Protein 2Z99 (pdb70)

Radius of gyration: 27.69 Å; Cα contacts (8 Å, |Δi|>4): 167; chains: 1; bounding box: 30×54×77 Å

Structure (mmCIF, N/CA/C/O backbone):
data_2Z99
#
_entry.id   2Z99
#
_cell.length_a   136.690
_cell.length_b   136.690
_cell.length_c   78.550
_cell.angle_alpha   90.00
_cell.angle_beta   90.00
_cell.angle_gamma   120.00
#
_symmetry.space_group_name_H-M   'H 3 2'
#
loop_
_entity.id
_entity.type
_entity.pdbx_description
1 polymer 'Putative uncharacterized protein'
2 water water
#
loop_
_atom_site.group_PDB
_atom_site.id
_atom_site.type_symbol
_atom_site.label_atom_id
_atom_site.label_alt_id
_atom_site.label_comp_id
_atom_site.label_asym_id
_atom_site.label_entity_id
_atom_site.label_seq_id
_atom_site.pdbx_PDB_ins_code
_atom_site.Cartn_x
_atom_site.Cartn_y
_atom_site.Cartn_z
_atom_site.occupancy
_atom_site.B_iso_or_equiv
_atom_site.auth_seq_id
_atom_site.auth_comp_id
_atom_site.auth_asym_id
_atom_site.auth_atom_id
_atom_site.pdbx_PDB_model_num
ATOM 1 N N . ALA A 1 9 ? 39.898 68.280 26.279 1.00 78.41 21 ALA A N 1
ATOM 2 C CA . ALA A 1 9 ? 40.143 68.125 24.817 1.00 78.21 21 ALA A CA 1
ATOM 3 C C . ALA A 1 9 ? 39.439 69.240 24.043 1.00 77.32 21 ALA A C 1
ATOM 4 O O . ALA A 1 9 ? 38.229 69.438 24.193 1.00 77.69 21 ALA A O 1
ATOM 6 N N . GLU A 1 10 ? 40.197 69.971 23.226 1.00 75.08 22 GLU A N 1
ATOM 7 C CA . GLU A 1 10 ? 39.624 71.056 22.432 1.00 71.47 22 GLU A CA 1
ATOM 8 C C . GLU A 1 10 ? 40.312 71.209 21.082 1.00 67.99 22 GLU A C 1
ATOM 9 O O . GLU A 1 10 ? 41.541 71.147 20.981 1.00 68.53 22 GLU A O 1
ATOM 15 N N . LEU A 1 11 ? 39.504 71.431 20.050 1.00 62.67 23 LEU A N 1
ATOM 16 C CA . LEU A 1 11 ? 39.996 71.565 18.687 1.00 57.29 23 LEU A CA 1
ATOM 17 C C . LEU A 1 11 ? 39.796 72.976 18.143 1.00 54.94 23 LEU A C 1
ATOM 18 O O . LEU A 1 11 ? 38.680 73.492 18.152 1.00 53.97 23 LEU A O 1
ATOM 23 N N . ASP A 1 12 ? 40.868 73.593 17.656 1.00 52.46 24 ASP A N 1
ATOM 24 C CA . ASP A 1 12 ? 40.739 74.921 17.088 1.00 51.50 24 ASP A CA 1
ATOM 25 C C . ASP A 1 12 ? 40.061 74.779 15.731 1.00 51.26 24 ASP A C 1
ATOM 26 O O . ASP A 1 12 ? 39.799 73.666 15.273 1.00 50.96 24 ASP A O 1
ATOM 31 N N . ALA A 1 13 ? 39.780 75.907 15.092 1.00 49.73 25 ALA A N 1
ATOM 32 C CA . ALA A 1 13 ? 39.111 75.920 13.802 1.00 49.11 25 ALA A CA 1
ATOM 33 C C . ALA A 1 13 ? 39.702 74.919 12.829 1.00 49.81 25 ALA A C 1
ATOM 34 O O . ALA A 1 13 ? 38.989 74.096 12.253 1.00 48.87 25 ALA A O 1
ATOM 36 N N . ASP A 1 14 ? 41.014 75.002 12.646 1.00 50.22 26 ASP A N 1
ATOM 37 C CA . ASP A 1 14 ? 41.721 74.118 11.733 1.00 50.36 26 ASP A CA 1
ATOM 38 C C . ASP A 1 14 ? 41.657 72.639 12.105 1.00 47.57 26 ASP A C 1
ATOM 39 O O . ASP A 1 14 ? 41.664 71.787 11.227 1.00 48.40 26 ASP A O 1
ATOM 44 N N . GLU A 1 15 ? 41.600 72.321 13.389 1.00 45.78 27 GLU A N 1
ATOM 45 C CA . GLU A 1 15 ? 41.511 70.918 13.780 1.00 46.81 27 GLU A CA 1
ATOM 46 C C . GLU A 1 15 ? 40.115 70.373 13.523 1.00 44.94 27 GLU A C 1
ATOM 47 O O . GLU A 1 15 ? 39.957 69.297 12.973 1.00 46.50 27 GLU A O 1
ATOM 53 N N . LEU A 1 16 ? 39.103 71.134 13.911 1.00 44.22 28 LEU A N 1
ATOM 54 C CA . LEU A 1 16 ? 37.715 70.725 13.722 1.00 44.23 28 LEU A CA 1
ATOM 55 C C . LEU A 1 16 ? 37.468 70.436 12.246 1.00 44.76 28 LEU A C 1
ATOM 56 O O . LEU A 1 16 ? 36.770 69.479 11.900 1.00 44.01 28 LEU A O 1
ATOM 61 N N . LYS A 1 17 ? 38.040 71.268 11.381 1.00 43.93 29 LYS A N 1
ATOM 62 C CA . LYS A 1 17 ? 37.876 71.093 9.948 1.00 44.25 29 LYS A CA 1
ATOM 63 C C . LYS A 1 17 ? 38.467 69.753 9.520 1.00 43.80 29 LYS A C 1
ATOM 64 O O . LYS A 1 17 ? 37.892 69.045 8.697 1.00 41.76 29 LYS A O 1
ATOM 70 N N . ARG A 1 18 ? 39.610 69.402 10.098 1.00 42.40 30 ARG A N 1
ATOM 71 C CA . ARG A 1 18 ? 40.265 68.145 9.765 1.00 41.03 30 ARG A CA 1
ATOM 72 C C . ARG A 1 18 ? 39.404 66.966 10.176 1.00 40.80 30 ARG A C 1
ATOM 73 O O . ARG A 1 18 ? 39.058 66.125 9.348 1.00 45.33 30 ARG A O 1
ATOM 81 N N . VAL A 1 19 ? 39.064 66.896 11.458 1.00 40.47 31 VAL A N 1
ATOM 82 C CA . VAL A 1 19 ? 38.234 65.818 11.955 1.00 37.09 31 VAL A CA 1
ATOM 83 C C . VAL A 1 19 ? 36.985 65.671 11.073 1.00 39.21 31 VAL A C 1
ATOM 84 O O . VAL A 1 19 ? 36.658 64.566 10.640 1.00 40.73 31 VAL A O 1
ATOM 88 N N . LEU A 1 20 ? 36.305 66.777 10.775 1.00 36.11 32 LEU A N 1
ATOM 89 C CA . LEU A 1 20 ? 35.104 66.709 9.954 1.00 36.78 32 LEU A CA 1
ATOM 90 C C . LEU A 1 20 ? 35.362 66.162 8.551 1.00 38.80 32 LEU A C 1
ATOM 91 O O . LEU A 1 20 ? 34.470 65.560 7.943 1.00 36.54 32 LEU A O 1
ATOM 96 N N . GLU A 1 21 ? 36.569 66.374 8.036 1.00 37.81 33 GLU A N 1
ATOM 97 C CA . GLU A 1 21 ? 36.911 65.870 6.712 1.00 40.69 33 GLU A CA 1
ATOM 98 C C . GLU A 1 21 ? 37.015 64.346 6.802 1.00 39.75 33 GLU A C 1
ATOM 99 O O . GLU A 1 21 ? 36.493 63.629 5.967 1.00 40.41 33 GLU A O 1
ATOM 105 N N . ALA A 1 22 ? 37.704 63.863 7.826 1.00 40.71 34 ALA A N 1
ATOM 106 C CA . ALA A 1 22 ? 37.871 62.436 8.017 1.00 38.88 34 ALA A CA 1
ATOM 107 C C . ALA A 1 22 ? 36.510 61.756 8.136 1.00 41.12 34 ALA A C 1
ATOM 108 O O . ALA A 1 22 ? 36.279 60.725 7.507 1.00 43.89 34 ALA A O 1
ATOM 110 N N . LEU A 1 23 ? 35.611 62.350 8.919 1.00 40.51 35 LEU A N 1
ATOM 111 C CA . LEU A 1 23 ? 34.286 61.790 9.150 1.00 40.45 35 LEU A CA 1
ATOM 112 C C . LEU A 1 23 ? 33.393 61.829 7.926 1.00 42.28 35 LEU A C 1
ATOM 113 O O . LEU A 1 23 ? 32.734 60.839 7.602 1.00 45.80 35 LEU A O 1
ATOM 118 N N . LEU A 1 24 ? 33.365 62.960 7.236 1.00 41.44 36 LEU A N 1
ATOM 119 C CA . LEU A 1 24 ? 32.540 63.075 6.046 1.00 40.75 36 LEU A CA 1
ATOM 120 C C . LEU A 1 24 ? 32.991 62.091 4.972 1.00 41.21 36 LEU A C 1
ATOM 121 O O . LEU A 1 24 ? 32.267 61.843 4.004 1.00 39.44 36 LEU A O 1
ATOM 126 N N . LEU A 1 25 ? 34.186 61.535 5.146 1.00 40.08 37 LEU A N 1
ATOM 127 C CA . LEU A 1 25 ? 34.734 60.605 4.165 1.00 41.16 37 LEU A CA 1
ATOM 128 C C . LEU A 1 25 ? 34.217 59.182 4.319 1.00 40.43 37 LEU A C 1
ATOM 129 O O . LEU A 1 25 ? 33.813 58.562 3.338 1.00 42.66 37 LEU A O 1
ATOM 134 N N . VAL A 1 26 ? 34.212 58.680 5.551 1.00 40.80 38 VAL A N 1
ATOM 135 C CA . VAL A 1 26 ? 33.784 57.312 5.839 1.00 41.80 38 VAL A CA 1
ATOM 136 C C . VAL A 1 26 ? 32.285 56.979 5.800 1.00 42.39 38 VAL A C 1
ATOM 137 O O . VAL A 1 26 ? 31.915 55.803 5.786 1.00 43.68 38 VAL A O 1
ATOM 141 N N . ILE A 1 27 ? 31.423 57.987 5.777 1.00 43.60 39 ILE A N 1
ATOM 142 C CA . ILE A 1 27 ? 29.985 57.726 5.773 1.00 44.87 39 ILE A CA 1
ATOM 143 C C . ILE A 1 27 ? 29.437 57.324 4.410 1.00 49.66 39 ILE A C 1
ATOM 144 O O . ILE A 1 27 ? 29.882 57.826 3.375 1.00 52.43 39 ILE A O 1
ATOM 149 N N . ASP A 1 28 ? 28.455 56.426 4.414 1.00 52.80 40 ASP A N 1
ATOM 150 C CA . ASP A 1 28 ? 27.838 55.959 3.178 1.00 54.41 40 ASP A CA 1
ATOM 151 C C . ASP A 1 28 ? 26.416 56.508 3.054 1.00 54.16 40 ASP A C 1
ATOM 152 O O . ASP A 1 28 ? 25.674 56.153 2.134 1.00 54.71 40 ASP A O 1
ATOM 157 N N . THR A 1 29 ? 26.045 57.377 3.987 1.00 53.07 41 THR A N 1
ATOM 158 C CA . THR A 1 29 ? 24.720 57.997 4.006 1.00 52.31 41 THR A CA 1
ATOM 159 C C . THR A 1 29 ? 24.894 59.332 4.708 1.00 49.41 41 THR A C 1
ATOM 160 O O . THR A 1 29 ? 25.827 59.505 5.474 1.00 50.08 41 THR A O 1
ATOM 164 N N . PRO A 1 30 ? 24.000 60.294 4.458 1.00 48.64 42 PRO A N 1
ATOM 165 C CA . PRO A 1 30 ? 24.149 61.584 5.130 1.00 48.18 42 PRO A CA 1
ATOM 166 C C . PRO A 1 30 ? 24.258 61.418 6.639 1.00 50.09 42 PRO A C 1
ATOM 167 O O . PRO A 1 30 ? 23.667 60.500 7.216 1.00 49.68 42 PRO A O 1
ATOM 171 N N . VAL A 1 31 ? 25.048 62.288 7.263 1.00 50.75 43 VAL A N 1
ATOM 172 C CA . VAL A 1 31 ? 25.202 62.302 8.711 1.00 50.57 43 VAL A CA 1
ATOM 173 C C . VAL A 1 31 ? 24.561 63.596 9.164 1.00 51.90 43 VAL A C 1
ATOM 174 O O . VAL A 1 31 ? 24.361 64.522 8.368 1.00 54.13 43 VAL A O 1
ATOM 178 N N . THR A 1 32 ? 24.243 63.671 10.444 1.00 50.60 44 THR A N 1
ATOM 179 C CA . THR A 1 32 ? 23.617 64.863 10.970 1.00 50.65 44 THR A CA 1
ATOM 180 C C . THR A 1 32 ? 24.650 65.712 11.695 1.00 48.32 44 THR A C 1
ATOM 181 O O . THR A 1 32 ? 25.651 65.198 12.196 1.00 46.84 44 THR A O 1
ATOM 185 N N . ALA A 1 33 ? 24.411 67.016 11.733 1.00 47.38 45 ALA A N 1
ATOM 186 C CA . ALA A 1 33 ? 25.311 67.921 12.428 1.00 47.35 45 ALA A CA 1
ATOM 187 C C . ALA A 1 33 ? 25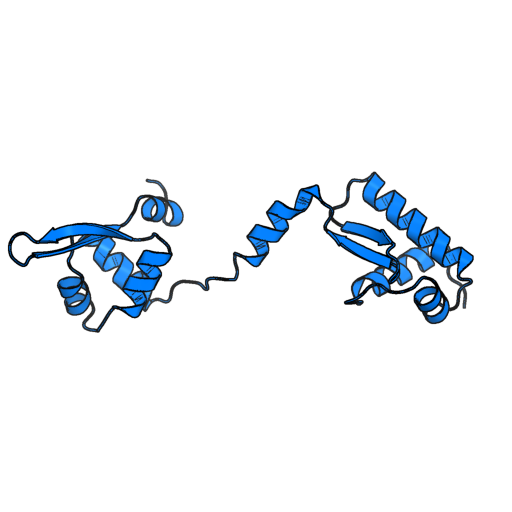.462 67.413 13.863 1.00 48.66 45 ALA A C 1
ATOM 188 O O . ALA A 1 33 ? 26.567 67.401 14.421 1.00 47.48 45 ALA A O 1
ATOM 190 N N . ASP A 1 34 ? 24.349 66.954 14.440 1.00 48.82 46 ASP A N 1
ATOM 191 C CA . ASP A 1 34 ? 24.338 66.440 15.808 1.00 48.65 46 ASP A CA 1
ATOM 192 C C . ASP A 1 34 ? 25.212 65.217 15.958 1.00 46.77 46 ASP A C 1
ATOM 193 O O . ASP A 1 34 ? 25.929 65.080 16.945 1.00 48.67 46 ASP A O 1
ATOM 198 N N . ALA A 1 35 ? 25.144 64.316 14.987 1.00 46.88 47 ALA A N 1
ATOM 199 C CA . ALA A 1 35 ? 25.944 63.098 15.042 1.00 44.60 47 ALA A CA 1
ATOM 200 C C . ALA A 1 35 ? 27.416 63.489 15.041 1.00 43.59 47 ALA A C 1
ATOM 201 O O . ALA A 1 35 ? 28.214 62.987 15.840 1.00 42.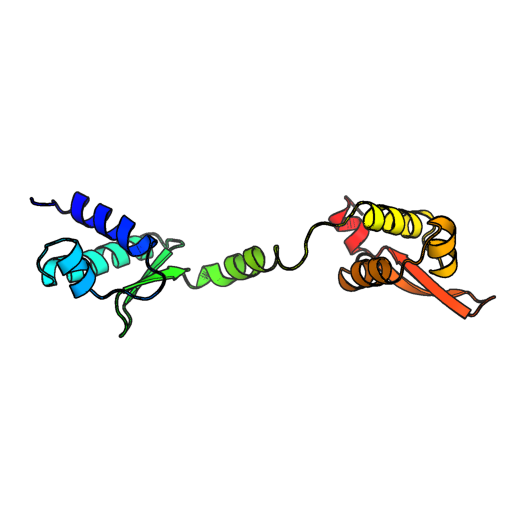85 47 ALA A O 1
ATOM 203 N N . LEU A 1 36 ? 27.764 64.390 14.127 1.00 42.91 48 LEU A N 1
ATOM 204 C CA . LEU A 1 36 ? 29.132 64.878 14.012 1.00 42.28 48 LEU A CA 1
ATOM 205 C C . LEU A 1 36 ? 29.485 65.605 15.309 1.00 42.17 48 LEU A C 1
ATOM 206 O O . LEU A 1 36 ? 30.528 65.353 15.913 1.00 40.79 48 LEU A O 1
ATOM 211 N N . ALA A 1 37 ? 28.584 66.479 15.749 1.00 41.96 49 ALA A N 1
ATOM 212 C CA . ALA A 1 37 ? 28.782 67.231 16.983 1.00 41.58 49 ALA A CA 1
ATOM 213 C C . ALA A 1 37 ? 29.088 66.281 18.131 1.00 41.96 49 ALA A C 1
ATOM 214 O O . ALA A 1 37 ? 30.081 66.439 18.855 1.00 41.53 49 ALA A O 1
ATOM 216 N N . ALA A 1 38 ? 28.234 65.281 18.297 1.00 42.44 50 ALA A N 1
ATOM 217 C CA . ALA A 1 38 ? 28.428 64.315 19.368 1.00 42.96 50 ALA A CA 1
ATOM 218 C C . ALA A 1 38 ? 29.745 63.574 19.187 1.00 43.43 50 ALA A C 1
ATOM 219 O O . ALA A 1 38 ? 30.550 63.488 20.111 1.00 42.87 50 ALA A O 1
ATOM 221 N N . ALA A 1 39 ? 29.963 63.045 17.986 1.00 46.33 51 ALA A N 1
ATOM 222 C CA . ALA A 1 39 ? 31.178 62.292 17.685 1.00 47.44 51 ALA A CA 1
ATOM 223 C C . ALA A 1 39 ? 32.427 63.100 17.978 1.00 48.14 51 ALA A C 1
ATOM 224 O O . ALA A 1 39 ? 3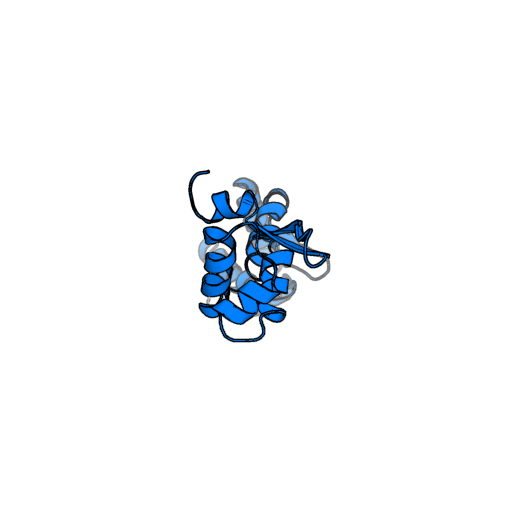3.432 62.578 18.470 1.00 49.41 51 ALA A O 1
ATOM 226 N N . THR A 1 40 ? 32.352 64.387 17.679 1.00 48.02 52 THR A N 1
ATOM 227 C CA . THR A 1 40 ? 33.479 65.266 17.876 1.00 48.97 52 THR A CA 1
ATOM 228 C C . THR A 1 40 ? 33.458 66.012 19.212 1.00 51.73 52 THR A C 1
ATOM 229 O O . THR A 1 40 ? 34.380 66.772 19.525 1.00 51.23 52 THR A O 1
ATOM 233 N N . GLU A 1 41 ? 32.405 65.799 19.998 1.00 52.25 53 GLU A N 1
ATOM 234 C CA . GLU A 1 41 ? 32.295 66.443 21.307 1.00 54.44 53 GLU A CA 1
ATOM 235 C C . GLU A 1 41 ? 32.240 67.976 21.277 1.00 52.61 53 GLU A C 1
ATOM 236 O O . GLU A 1 41 ? 32.780 68.627 22.164 1.00 52.22 53 GLU A O 1
ATOM 242 N N . GLN A 1 42 ? 31.580 68.542 20.274 1.00 50.32 54 GLN A N 1
ATOM 243 C CA . GLN A 1 42 ? 31.474 69.985 20.150 1.00 50.37 54 GLN A CA 1
ATOM 244 C C . GLN A 1 42 ? 30.022 70.439 20.150 1.00 50.53 54 GLN A C 1
ATOM 245 O O . GLN A 1 42 ? 29.102 69.624 20.091 1.00 50.94 54 GLN A O 1
ATOM 251 N N . PRO A 1 43 ? 29.796 71.760 20.249 1.00 51.25 55 PRO A N 1
ATOM 252 C CA . PRO A 1 43 ? 28.426 72.281 20.236 1.00 50.29 55 PRO A CA 1
ATOM 253 C C . PRO A 1 43 ? 27.952 72.156 18.791 1.00 50.46 55 PRO A C 1
ATOM 254 O O . PRO A 1 43 ? 28.715 72.439 17.859 1.00 51.47 55 PRO A O 1
ATOM 258 N N . VAL A 1 44 ? 26.711 71.733 18.585 1.00 48.94 56 VAL A N 1
ATOM 259 C CA . VAL A 1 44 ? 26.247 71.590 17.218 1.00 48.20 56 VAL A CA 1
ATOM 260 C C . VAL A 1 44 ? 26.298 72.899 16.444 1.00 46.93 56 VAL A C 1
ATOM 261 O O . VAL A 1 44 ? 26.651 72.900 15.270 1.00 49.66 56 VAL A O 1
ATOM 265 N N . TYR A 1 45 ? 25.974 74.017 17.088 1.00 44.52 57 TYR A N 1
ATOM 266 C CA . TYR A 1 45 ? 25.980 75.299 16.384 1.00 42.06 57 TYR A CA 1
ATOM 267 C C . TYR A 1 45 ? 27.332 75.558 15.722 1.00 41.30 57 TYR A C 1
ATOM 268 O O . TYR A 1 45 ? 27.410 76.193 14.671 1.00 41.29 57 TYR A O 1
ATOM 277 N N . ARG A 1 46 ? 28.389 75.068 16.366 1.00 41.84 58 ARG A N 1
ATOM 278 C CA . ARG A 1 46 ? 29.762 75.213 15.887 1.00 41.31 58 ARG A CA 1
ATOM 279 C C . ARG A 1 46 ? 29.976 74.306 14.665 1.00 40.12 58 ARG A C 1
ATOM 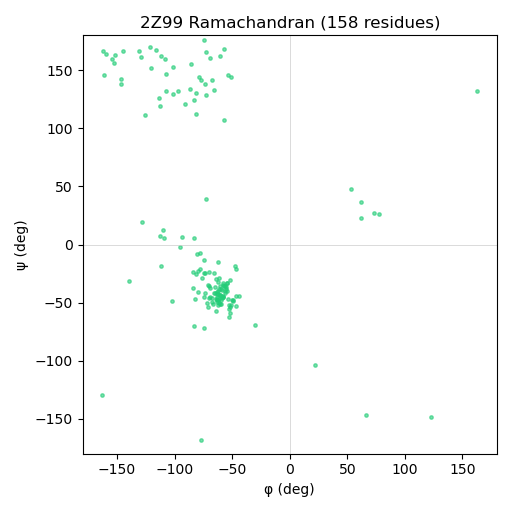280 O O . ARG A 1 46 ? 30.461 74.754 13.622 1.00 41.00 58 ARG A O 1
ATOM 288 N N . VAL A 1 47 ? 29.601 73.036 14.794 1.00 38.92 59 VAL A N 1
ATOM 289 C CA . VAL A 1 47 ? 29.736 72.081 13.695 1.00 36.89 59 VAL A CA 1
ATOM 290 C C . VAL A 1 47 ? 28.898 72.552 12.504 1.00 38.08 59 VAL A C 1
ATOM 291 O O . VAL A 1 47 ? 29.392 72.657 11.378 1.00 37.10 59 VAL A O 1
ATOM 295 N N . ALA A 1 48 ? 27.629 72.851 12.758 1.00 37.15 60 ALA A N 1
ATOM 296 C CA . ALA A 1 48 ? 26.730 73.316 11.711 1.00 37.61 60 ALA A CA 1
ATOM 297 C C . ALA A 1 48 ? 27.373 74.438 10.917 1.00 38.11 60 ALA A C 1
ATOM 298 O O . ALA A 1 48 ? 27.349 74.443 9.686 1.00 39.94 60 ALA A O 1
ATOM 300 N N . ALA A 1 49 ? 27.929 75.404 11.629 1.00 37.21 61 ALA A N 1
ATOM 301 C CA . ALA A 1 49 ? 28.581 76.538 10.989 1.00 39.25 61 ALA A CA 1
ATOM 302 C C . ALA A 1 49 ? 29.802 76.102 10.164 1.00 38.09 61 ALA A C 1
ATOM 303 O O . ALA A 1 49 ? 29.998 76.537 9.026 1.00 37.89 61 ALA A O 1
ATOM 305 N N . LYS A 1 50 ? 30.634 75.260 10.764 1.00 38.30 62 LYS A N 1
ATOM 306 C CA . LYS A 1 50 ? 31.840 74.781 10.108 1.00 40.02 62 LYS A CA 1
ATOM 307 C C . LYS A 1 50 ? 31.558 74.068 8.782 1.00 40.82 62 LYS A C 1
ATOM 308 O O . LYS A 1 50 ? 32.243 74.297 7.770 1.00 38.69 62 LYS A O 1
ATOM 314 N N . LEU A 1 51 ? 30.545 73.206 8.792 1.00 40.88 63 LEU A N 1
ATOM 315 C CA . LEU A 1 51 ? 30.180 72.453 7.605 1.00 40.34 63 LEU A CA 1
ATOM 316 C C . LEU A 1 51 ? 29.764 73.402 6.496 1.00 41.57 63 LEU A C 1
ATOM 317 O O . LEU A 1 51 ? 30.090 73.180 5.325 1.00 41.78 63 LEU A O 1
ATOM 322 N N . GLN A 1 52 ? 29.068 74.475 6.856 1.00 41.77 64 GLN A N 1
ATOM 323 C CA . GLN A 1 52 ? 28.629 75.429 5.848 1.00 42.94 64 GLN A CA 1
ATOM 324 C C . GLN A 1 52 ? 29.796 76.278 5.361 1.00 42.14 64 GLN A C 1
ATOM 325 O O . GLN A 1 52 ? 29.776 76.806 4.248 1.00 40.92 64 GLN A O 1
ATOM 331 N N . LEU A 1 53 ? 30.821 76.409 6.193 1.00 42.04 65 LEU A N 1
ATOM 332 C CA . LEU A 1 53 ? 31.993 77.175 5.789 1.00 41.40 65 LEU A CA 1
ATOM 333 C C . LEU A 1 53 ? 32.858 76.279 4.885 1.00 40.37 65 LEU A C 1
ATOM 334 O O . LEU A 1 53 ? 33.404 76.736 3.871 1.00 41.22 65 LEU A O 1
ATOM 339 N N . MET A 1 54 ? 32.975 75.004 5.252 1.00 37.95 66 MET A N 1
ATOM 340 C CA . MET A 1 54 ? 33.728 74.050 4.438 1.00 37.01 66 MET A CA 1
ATOM 341 C C . MET A 1 54 ? 33.007 73.884 3.100 1.00 36.48 66 MET A C 1
ATOM 342 O O . MET A 1 54 ? 33.642 73.742 2.063 1.00 36.85 66 MET A O 1
ATOM 347 N N . ALA A 1 55 ? 31.675 73.908 3.115 1.00 37.50 67 ALA A N 1
ATOM 348 C CA . ALA A 1 55 ? 30.928 73.780 1.867 1.00 35.85 67 ALA A CA 1
ATOM 349 C C . ALA A 1 55 ? 31.128 75.043 1.053 1.00 37.03 67 ALA A C 1
ATOM 350 O O . ALA A 1 55 ? 31.192 74.986 -0.171 1.00 36.85 67 ALA A O 1
ATOM 352 N N . ASP A 1 56 ? 31.222 76.189 1.725 1.00 36.07 68 ASP A N 1
ATOM 353 C CA . ASP A 1 56 ? 31.440 77.450 1.015 1.00 36.73 68 ASP A CA 1
ATOM 354 C C . ASP A 1 56 ? 32.813 77.488 0.345 1.00 34.82 68 ASP A C 1
ATOM 355 O O . ASP A 1 56 ? 32.954 77.964 -0.784 1.00 33.75 68 ASP A O 1
ATOM 360 N N . GLU A 1 57 ? 33.832 77.005 1.053 1.00 35.37 69 GLU A N 1
ATOM 361 C CA . GLU A 1 57 ? 35.188 76.987 0.505 1.00 37.48 69 GLU A CA 1
ATOM 362 C C . GLU A 1 57 ? 35.278 76.079 -0.728 1.00 35.68 69 GLU A C 1
ATOM 363 O O . GLU A 1 57 ? 35.850 76.466 -1.748 1.00 33.36 69 GLU A O 1
ATOM 369 N N . LEU A 1 58 ? 34.720 74.872 -0.624 1.00 35.66 70 LEU A N 1
ATOM 370 C CA . LEU A 1 58 ? 34.745 73.911 -1.729 1.00 36.24 70 LEU A CA 1
ATOM 371 C C . LEU A 1 58 ? 34.100 74.459 -2.987 1.00 35.87 70 LEU A C 1
ATOM 372 O O . LEU A 1 58 ? 34.649 74.319 -4.078 1.00 35.34 70 LEU A O 1
ATOM 377 N N . THR A 1 59 ? 32.943 75.097 -2.859 1.00 37.54 71 THR A N 1
ATOM 378 C CA . THR A 1 59 ? 32.315 75.633 -4.058 1.00 39.37 71 THR A CA 1
ATOM 379 C C . THR A 1 59 ? 32.963 76.952 -4.405 1.00 39.20 71 THR A C 1
ATOM 380 O O . THR A 1 59 ? 32.723 77.524 -5.458 1.00 40.76 71 THR A O 1
ATOM 384 N N . GLY A 1 60 ? 33.814 77.425 -3.511 1.00 41.18 72 GLY A N 1
ATOM 385 C CA . GLY A 1 60 ? 34.528 78.655 -3.776 1.00 42.46 72 GLY A CA 1
ATOM 386 C C . GLY A 1 60 ? 35.645 78.363 -4.760 1.00 42.53 72 GLY A C 1
ATOM 387 O O . GLY A 1 60 ? 36.051 79.233 -5.531 1.00 42.06 72 GLY A O 1
ATOM 388 N N . ARG A 1 61 ? 36.153 77.131 -4.733 1.00 42.27 73 ARG A N 1
ATOM 389 C CA . ARG A 1 61 ? 37.213 76.744 -5.655 1.00 41.15 73 ARG A CA 1
ATOM 390 C C . ARG A 1 61 ? 36.712 75.766 -6.698 1.00 41.76 73 ARG A C 1
ATOM 391 O O . ARG A 1 61 ? 37.497 75.155 -7.423 1.00 40.80 73 ARG A O 1
ATOM 399 N N . ASP A 1 62 ? 35.391 75.638 -6.767 1.00 40.78 74 ASP A N 1
ATOM 400 C CA . ASP A 1 62 ? 34.746 74.757 -7.722 1.00 39.40 74 ASP A CA 1
ATOM 401 C C . ASP A 1 62 ? 35.335 73.364 -7.610 1.00 39.51 74 ASP A C 1
ATOM 402 O O . ASP A 1 62 ? 35.683 72.737 -8.615 1.00 38.77 74 ASP A O 1
ATOM 407 N N . SER A 1 63 ? 35.438 72.878 -6.380 1.00 36.81 75 SER A N 1
ATOM 408 C CA . SER A 1 63 ? 36.007 71.569 -6.147 1.00 38.03 75 SER A CA 1
ATOM 409 C C . SER A 1 63 ? 35.225 70.448 -6.836 1.00 39.23 75 SER A C 1
ATOM 410 O O . SER A 1 63 ? 34.076 70.633 -7.247 1.00 39.24 75 SER A O 1
ATOM 413 N N . GLY A 1 64 ? 35.866 69.290 -6.980 1.00 39.23 76 GLY A N 1
ATOM 414 C CA . GLY A 1 64 ? 35.194 68.151 -7.579 1.00 40.06 76 GLY A CA 1
ATOM 415 C C . GLY A 1 64 ? 34.202 67.638 -6.545 1.00 39.81 76 GLY A C 1
ATOM 416 O O . GLY A 1 64 ? 33.187 67.014 -6.866 1.00 41.27 76 GLY A O 1
ATOM 417 N N . ILE A 1 65 ? 34.509 67.929 -5.288 1.00 39.17 77 ILE A N 1
ATOM 418 C CA . ILE A 1 65 ? 33.684 67.536 -4.157 1.00 40.50 77 ILE A CA 1
ATOM 419 C C . ILE A 1 65 ? 32.760 68.676 -3.730 1.00 42.58 77 ILE A C 1
ATOM 420 O O . ILE A 1 65 ? 33.195 69.827 -3.574 1.00 43.49 77 ILE A O 1
ATOM 425 N N . ASP A 1 66 ? 31.482 68.351 -3.551 1.00 43.07 78 ASP A N 1
ATOM 426 C CA . ASP A 1 66 ? 30.487 69.332 -3.139 1.00 43.00 78 ASP A CA 1
ATOM 427 C C . ASP A 1 66 ? 29.772 68.842 -1.889 1.00 44.21 78 ASP A C 1
ATOM 428 O O . ASP A 1 66 ? 29.013 67.869 -1.938 1.00 42.53 78 ASP A O 1
ATOM 433 N N . LEU A 1 67 ? 30.028 69.524 -0.773 1.00 44.21 79 LEU A N 1
ATOM 434 C CA . LEU A 1 67 ? 29.426 69.187 0.507 1.00 44.44 79 LEU A CA 1
ATOM 435 C C . LEU A 1 67 ? 28.038 69.807 0.530 1.00 45.86 79 LEU A C 1
ATOM 436 O O . LEU A 1 67 ? 27.899 71.027 0.535 1.00 46.59 79 LEU A O 1
ATOM 441 N N . ARG A 1 68 ? 27.011 68.963 0.513 1.00 46.87 80 ARG A N 1
ATOM 442 C CA . ARG A 1 68 ? 25.643 69.450 0.519 1.00 48.91 80 ARG A CA 1
ATOM 443 C C . ARG A 1 68 ? 24.855 68.959 1.720 1.00 49.65 80 ARG A C 1
ATOM 444 O O . ARG A 1 68 ? 25.134 67.893 2.272 1.00 48.39 80 ARG A O 1
ATOM 452 N N . HIS A 1 69 ? 23.872 69.755 2.125 1.00 50.89 81 HIS A N 1
ATOM 453 C CA . HIS A 1 69 ? 23.030 69.408 3.266 1.00 53.37 81 HIS A CA 1
ATOM 454 C C . HIS A 1 69 ? 21.649 69.003 2.790 1.00 54.04 81 HIS A C 1
ATOM 455 O O . HIS A 1 69 ? 21.035 69.696 1.972 1.00 52.30 81 HIS A O 1
ATOM 462 N N . THR A 1 70 ? 21.173 67.878 3.313 1.00 55.83 82 THR A N 1
ATOM 463 C CA . THR A 1 70 ? 19.864 67.346 2.956 1.00 59.46 82 THR A CA 1
ATOM 464 C C . THR A 1 70 ? 19.107 67.007 4.245 1.00 60.18 82 THR A C 1
ATOM 465 O O . THR A 1 70 ? 19.705 66.968 5.324 1.00 59.70 82 THR A O 1
ATOM 469 N N . SER A 1 71 ? 17.801 66.762 4.142 1.00 59.94 83 SER A N 1
ATOM 470 C CA . SER A 1 71 ? 17.016 66.434 5.329 1.00 59.91 83 SER A CA 1
ATOM 471 C C . SER A 1 71 ? 17.669 65.296 6.120 1.00 58.09 83 SER A C 1
ATOM 472 O O . SER A 1 71 ? 17.545 65.226 7.337 1.00 59.17 83 SER A O 1
ATOM 475 N N . GLU A 1 72 ? 18.369 64.409 5.426 1.00 56.95 84 GLU A N 1
AT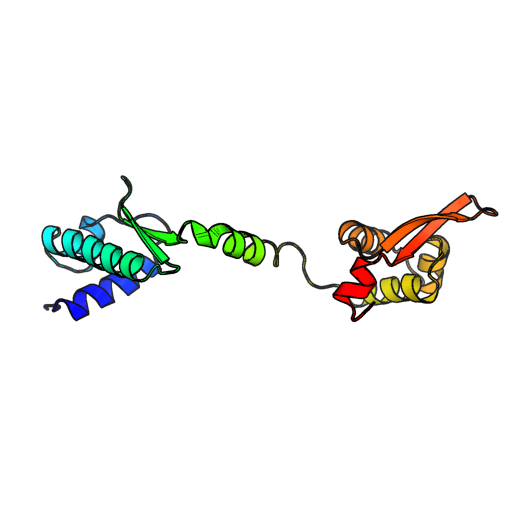OM 476 C CA . GLU A 1 72 ? 19.041 63.294 6.077 1.00 57.26 84 GLU A CA 1
ATOM 477 C C . GLU A 1 72 ? 20.342 63.749 6.742 1.00 55.98 84 GLU A C 1
ATOM 478 O O . GLU A 1 72 ? 20.993 62.969 7.444 1.00 56.16 84 GLU A O 1
ATOM 484 N N . GLY A 1 73 ? 20.728 65.000 6.504 1.00 54.37 85 GLY A N 1
ATOM 485 C CA . GLY A 1 73 ? 21.961 65.521 7.078 1.00 52.58 85 GLY A CA 1
ATOM 486 C C . GLY A 1 73 ? 22.973 66.047 6.065 1.00 50.05 85 GLY A C 1
ATOM 487 O O . GLY A 1 73 ? 22.592 66.554 5.004 1.00 48.53 85 GLY A O 1
ATOM 488 N N . TRP A 1 74 ? 24.262 65.927 6.392 1.00 48.15 86 TRP A N 1
ATOM 489 C CA . TRP A 1 74 ? 25.338 66.404 5.520 1.00 45.54 86 TRP A CA 1
ATOM 490 C C . TRP A 1 74 ? 26.086 65.252 4.858 1.00 46.36 86 TRP A C 1
ATOM 491 O O . TRP A 1 74 ? 26.282 64.193 5.465 1.00 45.52 86 TRP A O 1
ATOM 502 N N . ARG A 1 75 ? 26.544 65.480 3.628 1.00 45.20 87 ARG A N 1
ATOM 503 C CA . ARG A 1 75 ? 27.262 64.451 2.887 1.00 46.51 87 ARG A CA 1
ATOM 504 C C . ARG A 1 75 ? 28.065 65.045 1.732 1.00 44.86 87 ARG A C 1
ATOM 505 O O . ARG A 1 75 ? 27.655 66.027 1.132 1.00 43.24 87 ARG A O 1
ATOM 513 N N . MET A 1 76 ? 29.217 64.453 1.431 1.00 44.82 88 MET A N 1
ATOM 514 C CA . MET A 1 76 ? 30.030 64.921 0.310 1.00 44.24 88 MET A CA 1
ATOM 515 C C . MET A 1 76 ? 29.516 64.308 -0.993 1.00 44.50 88 MET A C 1
ATOM 516 O O . MET A 1 76 ? 29.420 63.085 -1.114 1.00 44.85 88 MET A O 1
ATOM 521 N N . TYR A 1 77 ? 29.183 65.158 -1.959 1.00 45.22 89 TYR A N 1
ATOM 522 C CA . TYR A 1 77 ? 28.693 64.716 -3.258 1.00 47.69 89 TYR A CA 1
ATOM 523 C C . TYR A 1 77 ? 29.656 65.121 -4.376 1.00 49.48 89 TYR A C 1
ATOM 524 O O . TYR A 1 77 ? 30.563 65.933 -4.186 1.00 49.70 89 TYR A O 1
ATOM 533 N N . THR A 1 78 ? 29.442 64.539 -5.550 1.00 50.16 90 THR A N 1
ATOM 534 C CA . THR A 1 78 ? 30.218 64.867 -6.735 1.00 49.04 90 THR A CA 1
ATOM 535 C C . THR A 1 78 ? 29.580 66.146 -7.287 1.00 47.62 90 THR A C 1
ATOM 536 O O . THR A 1 78 ? 28.357 66.219 -7.440 1.00 48.14 90 THR A O 1
ATOM 540 N N . ARG A 1 79 ? 30.392 67.158 -7.568 1.00 45.57 91 ARG A N 1
ATOM 541 C CA . ARG A 1 79 ? 29.852 68.411 -8.078 1.00 44.66 91 ARG A CA 1
ATOM 542 C C . ARG A 1 79 ? 29.243 68.175 -9.454 1.00 45.16 91 ARG A C 1
ATOM 543 O O . ARG A 1 79 ? 29.845 67.527 -10.314 1.00 45.39 91 ARG A O 1
ATOM 551 N N . ALA A 1 80 ? 28.035 68.697 -9.644 1.00 46.28 92 ALA A N 1
ATOM 552 C CA . ALA A 1 80 ? 27.269 68.540 -10.886 1.00 47.34 92 ALA A CA 1
ATOM 553 C C . ALA A 1 80 ? 28.039 68.400 -12.201 1.00 48.24 92 ALA A C 1
ATOM 554 O O . ALA A 1 80 ? 28.031 67.331 -12.821 1.00 50.43 92 ALA A O 1
ATOM 556 N N . ARG A 1 81 ? 28.685 69.480 -12.630 1.00 44.52 93 ARG A N 1
ATOM 557 C CA . ARG A 1 81 ? 29.425 69.488 -13.884 1.00 42.73 93 ARG A CA 1
ATOM 558 C C . ARG A 1 81 ? 30.357 68.306 -14.114 1.00 40.76 93 ARG A C 1
ATOM 559 O O . ARG A 1 81 ? 30.742 68.043 -15.241 1.00 39.50 93 ARG A O 1
ATOM 567 N N . PHE A 1 82 ? 30.718 67.582 -13.067 1.00 39.68 94 PHE A N 1
ATOM 568 C CA . PHE A 1 82 ? 31.635 66.471 -13.250 1.00 40.72 94 PHE A CA 1
ATOM 569 C C . PHE A 1 82 ? 30.981 65.102 -13.459 1.00 43.09 94 PHE A C 1
ATOM 570 O O . PHE A 1 82 ? 31.674 64.080 -13.509 1.00 43.08 94 PHE A O 1
ATOM 578 N N . ALA A 1 83 ? 29.657 65.079 -13.593 1.00 44.48 95 ALA A N 1
ATOM 579 C CA . ALA A 1 83 ? 28.933 63.820 -13.788 1.00 47.12 95 ALA A CA 1
ATOM 580 C C . ALA A 1 83 ? 29.528 63.005 -14.937 1.00 48.13 95 ALA A C 1
ATOM 581 O O . ALA A 1 83 ? 29.874 61.833 -14.767 1.00 48.89 95 ALA A O 1
ATOM 583 N N . PRO A 1 84 ? 29.663 63.622 -16.121 1.00 49.32 96 PRO A N 1
ATOM 584 C CA . PRO A 1 84 ? 30.220 62.938 -17.291 1.00 49.28 96 PRO A CA 1
ATOM 585 C C . PRO A 1 84 ? 31.461 62.102 -16.981 1.00 49.08 96 PRO A C 1
ATOM 586 O O . PRO A 1 84 ? 31.588 60.978 -17.450 1.00 50.38 96 PRO A O 1
ATOM 590 N N . TYR A 1 85 ? 32.382 62.655 -16.200 1.00 49.86 97 TYR A N 1
ATOM 591 C CA . TYR A 1 85 ? 33.593 61.925 -15.850 1.00 50.04 97 TYR A CA 1
ATOM 592 C C . TYR A 1 85 ? 33.262 60.762 -14.924 1.00 51.92 97 TYR A C 1
ATOM 593 O O . TYR A 1 85 ? 33.868 59.692 -15.015 1.00 52.32 97 TYR A O 1
ATOM 602 N N . VAL A 1 86 ? 32.314 60.975 -14.016 1.00 51.40 98 VAL A N 1
ATOM 603 C CA . VAL A 1 86 ? 31.922 59.914 -13.102 1.00 51.93 98 VAL A CA 1
ATOM 604 C C . VAL A 1 86 ? 31.321 58.758 -13.910 1.00 51.18 98 VAL A C 1
ATOM 605 O O . VAL A 1 86 ? 31.651 57.599 -13.682 1.00 50.80 98 VAL A O 1
ATOM 609 N N . GLU A 1 87 ? 30.446 59.083 -14.859 1.00 51.36 99 GLU A N 1
ATOM 610 C CA . GLU A 1 87 ? 29.824 58.066 -15.703 1.00 53.58 99 GLU A CA 1
ATOM 611 C C . GLU A 1 87 ? 30.871 57.164 -16.350 1.00 54.37 99 GLU A C 1
ATOM 612 O O . GLU A 1 87 ? 30.903 55.963 -16.091 1.00 54.15 99 GLU A O 1
ATOM 618 N N . LYS A 1 88 ? 31.732 57.754 -17.178 1.00 54.47 100 LYS A N 1
ATOM 619 C CA . LYS A 1 88 ? 32.783 57.009 -17.863 1.00 55.89 100 LYS A CA 1
ATOM 620 C C . LYS A 1 88 ? 33.627 56.141 -16.947 1.00 55.45 100 LYS A C 1
ATOM 621 O O . LYS A 1 88 ? 33.800 54.958 -17.202 1.00 56.72 100 LYS A O 1
ATOM 627 N N . LEU A 1 89 ? 34.166 56.723 -15.885 1.00 54.48 101 LEU A N 1
ATOM 628 C CA . LEU A 1 89 ? 35.020 55.968 -14.986 1.00 53.96 101 LEU A CA 1
ATOM 629 C C . LEU A 1 89 ? 34.403 54.645 -14.551 1.00 55.44 101 LEU A C 1
ATOM 630 O O . LEU A 1 89 ? 35.048 53.594 -14.613 1.00 55.84 101 LEU A O 1
ATOM 635 N N . LEU A 1 90 ? 33.154 54.693 -14.114 1.00 56.16 102 LEU A N 1
ATOM 636 C CA . LEU A 1 90 ? 32.477 53.489 -13.657 1.00 56.99 102 LEU A CA 1
ATOM 637 C C . LEU A 1 90 ? 32.239 52.525 -14.812 1.00 58.45 102 LEU A C 1
ATOM 638 O O . LEU A 1 90 ? 32.566 51.344 -14.714 1.00 59.71 102 LEU A O 1
ATOM 643 N N . LEU A 1 91 ? 31.689 53.027 -15.910 1.00 60.52 103 LEU A N 1
ATOM 644 C CA . LEU A 1 91 ? 31.437 52.185 -17.072 1.00 63.57 103 LEU A CA 1
ATOM 645 C C . LEU A 1 91 ? 32.711 51.468 -17.528 1.00 65.80 103 LEU A C 1
ATOM 646 O O . LEU A 1 91 ? 32.652 50.346 -18.025 1.00 67.09 103 LEU A O 1
ATOM 651 N N . ASP A 1 92 ? 33.862 52.112 -17.363 1.00 67.98 104 ASP A N 1
ATOM 652 C CA . ASP A 1 92 ? 35.121 51.491 -17.751 1.00 70.29 104 ASP A CA 1
ATOM 653 C C . ASP A 1 92 ? 35.470 50.391 -16.752 1.00 70.78 104 ASP A C 1
ATOM 654 O O . ASP A 1 92 ? 36.628 50.213 -16.358 1.00 70.98 104 ASP A O 1
ATOM 659 N N . GLY A 1 93 ? 34.438 49.666 -16.338 1.00 70.25 105 GLY A N 1
ATOM 660 C CA . GLY A 1 93 ? 34.603 48.564 -15.411 1.00 69.94 105 GLY A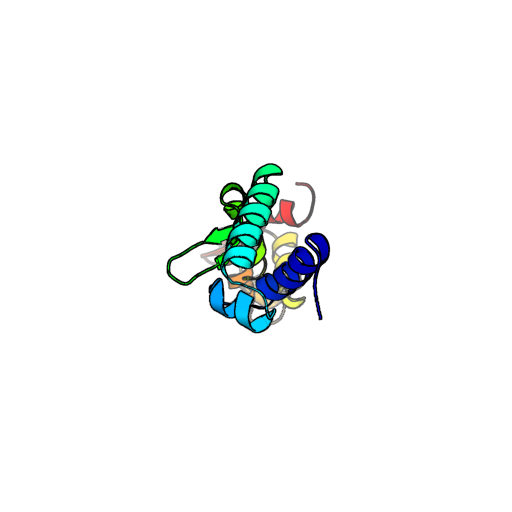 CA 1
ATOM 661 C C . GLY A 1 93 ? 33.688 47.458 -15.894 1.00 69.64 105 GLY A C 1
ATOM 662 O O . GLY A 1 93 ? 33.970 46.274 -15.737 1.00 68.77 105 GLY A O 1
ATOM 663 N N . ALA A 1 94 ? 32.584 47.873 -16.506 1.00 69.70 106 ALA A N 1
ATOM 664 C CA . ALA A 1 94 ? 31.584 46.961 -17.043 1.00 69.46 106 ALA A CA 1
ATOM 665 C C . ALA A 1 94 ? 32.216 45.829 -17.852 1.00 69.64 106 ALA A C 1
ATOM 666 O O . ALA A 1 94 ? 31.839 44.665 -17.712 1.00 69.29 106 ALA A O 1
ATOM 668 N N . ARG A 1 95 ? 33.176 46.169 -18.703 1.00 69.52 107 ARG A N 1
ATOM 669 C CA . ARG A 1 95 ? 33.830 45.160 -19.520 1.00 70.29 107 ARG A CA 1
ATOM 670 C C . ARG A 1 95 ? 35.287 44.952 -19.163 1.00 70.69 107 ARG A C 1
ATOM 671 O O . ARG A 1 95 ? 36.104 45.870 -19.256 1.00 71.55 107 ARG A O 1
ATOM 679 N N . THR A 1 96 ? 35.602 43.729 -18.753 1.00 71.14 108 THR A N 1
ATOM 680 C CA . THR A 1 96 ? 36.965 43.365 -18.388 1.00 71.08 108 THR A CA 1
ATOM 681 C C . THR A 1 96 ? 37.811 43.256 -19.655 1.00 70.07 108 THR A C 1
ATOM 682 O O . THR A 1 96 ? 37.276 43.220 -20.762 1.00 69.90 108 THR A O 1
ATOM 686 N N . LYS A 1 97 ? 39.129 43.219 -19.488 1.00 68.79 109 LYS A N 1
ATOM 687 C CA . LYS A 1 97 ? 40.052 43.118 -20.617 1.00 68.18 109 LYS A CA 1
ATOM 688 C C . LYS A 1 97 ? 39.759 41.881 -21.474 1.00 66.70 109 LYS A C 1
ATOM 689 O O . LYS A 1 97 ? 38.987 41.009 -21.075 1.00 67.53 109 LYS A O 1
ATOM 695 N N . LEU A 1 98 ? 40.362 41.814 -22.658 1.00 64.93 110 LEU A N 1
ATOM 696 C CA . LEU A 1 98 ? 40.164 40.673 -23.546 1.00 62.93 110 LEU A CA 1
ATOM 697 C C . LEU A 1 98 ? 41.143 39.554 -23.208 1.00 62.81 110 LEU A C 1
ATOM 698 O O . LEU A 1 98 ? 42.341 39.791 -23.022 1.00 63.48 110 LEU A O 1
ATOM 703 N N . THR A 1 99 ? 40.622 38.335 -23.125 1.00 61.19 111 THR A N 1
ATOM 704 C CA . THR A 1 99 ? 41.437 37.169 -22.825 1.00 59.92 111 THR A CA 1
ATOM 705 C C . THR A 1 99 ? 42.338 36.897 -24.022 1.00 59.39 111 THR A C 1
ATOM 706 O O . THR A 1 99 ? 42.070 37.367 -25.125 1.00 59.66 111 THR A O 1
ATOM 710 N N . ARG A 1 100 ? 43.412 36.150 -23.811 1.00 59.48 112 ARG A N 1
ATOM 711 C CA . ARG A 1 100 ? 44.320 35.852 -24.906 1.00 58.97 112 ARG A CA 1
ATOM 712 C C . ARG A 1 100 ? 43.594 35.092 -26.013 1.00 56.75 112 ARG A C 1
ATOM 713 O O . ARG A 1 100 ? 43.869 35.284 -27.197 1.00 56.17 112 ARG A O 1
ATOM 721 N N . ALA A 1 101 ? 42.660 34.233 -25.625 1.00 52.98 113 ALA A N 1
ATOM 722 C CA . ALA A 1 101 ? 41.905 33.471 -26.604 1.00 50.95 113 ALA A CA 1
ATOM 723 C C . ALA A 1 101 ? 41.176 34.446 -27.521 1.00 50.49 113 ALA A C 1
ATOM 724 O O . ALA A 1 101 ? 41.164 34.274 -28.739 1.00 49.27 113 ALA A O 1
ATOM 726 N N . ALA A 1 102 ? 40.574 35.473 -26.924 1.00 48.80 114 ALA A N 1
ATOM 727 C CA . ALA A 1 102 ? 39.839 36.482 -27.679 1.00 47.10 114 ALA A CA 1
ATOM 728 C C . ALA A 1 102 ? 40.751 37.236 -28.644 1.00 46.35 114 ALA A C 1
ATOM 729 O O . ALA A 1 102 ? 40.444 37.345 -29.824 1.00 45.31 114 ALA A O 1
ATOM 731 N N . LEU A 1 103 ? 41.865 37.764 -28.149 1.00 47.60 115 LEU A N 1
ATOM 732 C CA . LEU A 1 103 ? 42.778 38.486 -29.023 1.00 49.74 115 LEU A CA 1
ATOM 733 C C . LEU A 1 103 ? 43.190 37.572 -30.172 1.00 51.94 115 LEU A C 1
ATOM 734 O O . LEU A 1 103 ? 43.264 37.986 -31.335 1.00 52.04 115 LEU A O 1
ATOM 739 N N . GLU A 1 104 ? 43.444 36.316 -29.827 1.00 53.61 116 GLU A N 1
ATOM 740 C CA . GLU A 1 104 ? 43.841 35.305 -30.788 1.00 53.02 116 GLU A CA 1
ATOM 741 C C . GLU A 1 104 ? 42.837 35.266 -31.935 1.00 51.32 116 GLU A C 1
ATOM 742 O O . GLU A 1 104 ? 43.203 35.411 -33.095 1.00 51.65 116 GLU A O 1
ATOM 748 N N . THR A 1 105 ? 41.565 35.073 -31.610 1.00 49.46 117 THR A N 1
ATOM 749 C CA . THR A 1 105 ? 40.544 34.999 -32.642 1.00 50.31 117 THR A CA 1
ATOM 750 C C . THR A 1 105 ? 40.303 36.339 -33.303 1.00 50.46 117 THR A C 1
ATOM 751 O O . THR A 1 105 ? 39.838 36.400 -34.439 1.00 51.18 117 THR A O 1
ATOM 755 N N . LEU A 1 106 ? 40.629 37.417 -32.605 1.00 50.98 118 LEU A N 1
ATOM 756 C CA . LEU A 1 106 ? 40.448 38.739 -33.185 1.00 50.90 118 LEU A CA 1
ATOM 757 C C . LEU A 1 106 ? 41.459 38.831 -34.319 1.00 50.00 118 LEU A C 1
ATOM 758 O O . LEU A 1 106 ? 41.133 39.260 -35.423 1.00 49.47 118 LEU A O 1
ATOM 763 N N . ALA A 1 107 ? 42.685 38.406 -34.029 1.00 49.84 119 ALA A N 1
ATOM 764 C CA . ALA A 1 107 ? 43.774 38.427 -35.000 1.00 49.66 119 ALA A CA 1
ATOM 765 C C . ALA A 1 107 ? 43.432 37.601 -36.231 1.00 50.93 119 ALA A C 1
ATOM 766 O O . ALA A 1 107 ? 43.762 37.981 -37.359 1.00 51.83 119 ALA A O 1
ATOM 768 N N . VAL A 1 108 ? 42.774 36.467 -36.019 1.00 49.93 120 VAL A N 1
ATOM 769 C CA . VAL A 1 108 ? 42.403 35.622 -37.133 1.00 49.32 120 VAL A CA 1
ATOM 770 C C . VAL A 1 108 ? 41.497 36.401 -38.083 1.00 50.30 120 VAL A C 1
ATOM 771 O O . VAL A 1 108 ? 41.719 36.401 -39.290 1.00 51.63 120 VAL A O 1
ATOM 775 N N . VAL A 1 109 ? 40.486 37.073 -37.537 1.00 51.31 121 VAL A N 1
ATOM 776 C CA . VAL A 1 109 ? 39.567 37.855 -38.356 1.00 51.19 121 VAL A CA 1
ATOM 777 C C . VAL A 1 109 ? 40.307 39.002 -39.003 1.00 54.61 121 VAL A C 1
ATOM 778 O O . VAL A 1 109 ? 40.096 39.305 -40.172 1.00 54.90 121 VAL A O 1
ATOM 782 N N . ALA A 1 110 ? 41.182 39.637 -38.233 1.00 57.65 122 ALA A N 1
ATOM 783 C CA . ALA A 1 110 ? 41.955 40.773 -38.719 1.00 61.13 122 ALA A CA 1
ATOM 784 C C . ALA A 1 110 ? 42.821 40.435 -39.923 1.00 63.76 122 ALA A C 1
ATOM 785 O O . ALA A 1 110 ? 42.770 41.121 -40.942 1.00 64.11 122 ALA A O 1
ATOM 787 N N . TYR A 1 111 ? 43.608 39.371 -39.799 1.00 66.71 123 TYR A N 1
ATOM 788 C CA . TYR A 1 111 ? 44.513 38.946 -40.859 1.00 68.93 123 TYR A CA 1
ATOM 789 C C . TYR A 1 111 ? 43.874 38.199 -42.030 1.00 69.32 123 TYR A C 1
ATOM 790 O O . TYR A 1 111 ? 44.454 38.135 -43.112 1.00 70.51 123 TYR A O 1
ATOM 799 N N . ARG A 1 112 ? 42.696 37.624 -41.824 1.00 69.97 124 ARG A N 1
ATOM 800 C CA . ARG A 1 112 ? 42.016 36.910 -42.902 1.00 70.63 124 ARG A CA 1
ATOM 801 C C . ARG A 1 112 ? 40.755 37.671 -43.282 1.00 70.14 124 ARG A C 1
ATOM 802 O O . ARG A 1 112 ? 39.946 37.205 -44.083 1.00 69.68 124 ARG A O 1
ATOM 810 N N . GLN A 1 113 ? 40.626 38.858 -42.697 1.00 70.07 125 GLN A N 1
ATOM 811 C CA . GLN A 1 113 ? 39.494 39.758 -42.890 1.00 68.44 125 GLN A CA 1
ATOM 812 C C . GLN A 1 113 ? 38.217 39.084 -43.384 1.00 68.31 125 GLN A C 1
ATOM 813 O O . GLN A 1 113 ? 37.538 38.443 -42.588 1.00 70.00 125 GLN A O 1
ATOM 819 N N . PRO A 1 114 ? 37.855 39.203 -44.680 1.00 66.33 126 PRO A N 1
ATOM 820 C CA . PRO A 1 114 ? 36.606 38.501 -44.995 1.00 64.10 126 PRO A CA 1
ATOM 821 C C . PRO A 1 114 ? 36.769 37.036 -44.619 1.00 62.91 126 PRO A C 1
ATOM 822 O O . PRO A 1 114 ? 37.508 36.311 -45.285 1.00 63.70 126 PRO A O 1
ATOM 826 N N . VAL A 1 115 ? 36.108 36.620 -43.537 1.00 60.88 127 VAL A N 1
ATOM 827 C CA . VAL A 1 115 ? 36.171 35.239 -43.053 1.00 57.08 127 VAL A CA 1
ATOM 828 C C . VAL A 1 115 ? 34.860 34.814 -42.433 1.00 55.79 127 VAL A C 1
ATOM 829 O O . VAL A 1 115 ? 34.205 35.606 -41.761 1.00 56.16 127 VAL A O 1
ATOM 833 N N . THR A 1 116 ? 34.480 33.561 -42.661 1.00 54.15 128 THR A N 1
ATOM 834 C CA . THR A 1 116 ? 33.260 33.009 -42.079 1.00 52.78 128 THR A CA 1
ATOM 835 C C . THR A 1 116 ? 33.689 32.521 -40.703 1.00 50.37 128 THR A C 1
ATOM 836 O O . THR A 1 116 ? 34.865 32.222 -40.497 1.00 49.15 128 THR A O 1
ATOM 840 N N . ARG A 1 117 ? 32.774 32.434 -39.750 1.00 48.73 129 ARG A N 1
ATOM 841 C CA . ARG A 1 117 ? 33.216 31.953 -38.457 1.00 50.23 129 ARG A CA 1
ATOM 842 C C . ARG A 1 117 ? 33.644 30.497 -38.590 1.00 49.20 129 ARG A C 1
ATOM 843 O O . ARG A 1 117 ? 34.456 30.019 -37.813 1.00 47.98 129 ARG A O 1
ATOM 851 N N . ALA A 1 118 ? 33.114 29.801 -39.592 1.00 49.31 130 ALA A N 1
ATOM 852 C CA . ALA A 1 118 ? 33.485 28.408 -39.809 1.00 48.86 130 ALA A CA 1
ATOM 853 C C . ALA A 1 118 ? 34.992 28.293 -39.998 1.00 48.76 130 ALA A C 1
ATOM 854 O O . ALA A 1 118 ? 35.599 27.325 -39.555 1.00 50.34 130 ALA A O 1
ATOM 856 N N . ARG A 1 119 ? 35.603 29.278 -40.649 1.00 48.25 131 ARG A N 1
ATOM 857 C CA . ARG A 1 119 ? 37.047 29.233 -40.853 1.00 49.01 131 ARG A CA 1
ATOM 858 C C . ARG A 1 119 ? 37.781 29.724 -39.614 1.00 48.34 131 ARG A C 1
ATOM 859 O O . ARG A 1 119 ? 38.935 29.365 -39.382 1.00 49.73 131 ARG A O 1
ATOM 867 N N . VAL A 1 120 ? 37.121 30.561 -38.824 1.00 46.16 132 VAL A N 1
ATOM 868 C CA . VAL A 1 120 ? 37.733 31.052 -37.604 1.00 44.05 132 VAL A CA 1
ATOM 869 C C . VAL A 1 120 ? 37.726 29.907 -36.594 1.00 43.60 132 VAL A C 1
ATOM 870 O O . VAL A 1 120 ? 38.696 29.680 -35.875 1.00 45.41 132 VAL A O 1
ATOM 874 N N . SER A 1 121 ? 36.618 29.188 -36.544 1.00 40.87 133 SER A N 1
ATOM 875 C CA . SER A 1 121 ? 36.493 28.068 -35.638 1.00 42.51 133 SER A CA 1
ATOM 876 C C . SER A 1 121 ? 37.528 26.991 -36.006 1.00 42.96 133 SER A C 1
ATOM 877 O O . SER A 1 121 ? 38.192 26.420 -35.135 1.00 42.50 133 SER A O 1
ATOM 880 N N . ALA A 1 122 ? 37.678 26.733 -37.299 1.00 42.15 134 ALA A N 1
ATOM 881 C CA . ALA A 1 122 ? 38.630 25.733 -37.752 1.00 41.80 134 ALA A CA 1
ATOM 882 C C . ALA A 1 122 ? 40.058 26.174 -37.466 1.00 41.71 134 ALA A C 1
ATOM 883 O O . ALA A 1 122 ? 40.840 25.425 -36.871 1.00 42.13 134 ALA A O 1
ATOM 885 N N . VAL A 1 123 ? 40.396 27.388 -37.885 1.00 41.00 135 VAL A N 1
ATOM 886 C CA . VAL A 1 123 ? 41.733 27.930 -37.662 1.00 39.92 135 VAL A CA 1
ATOM 887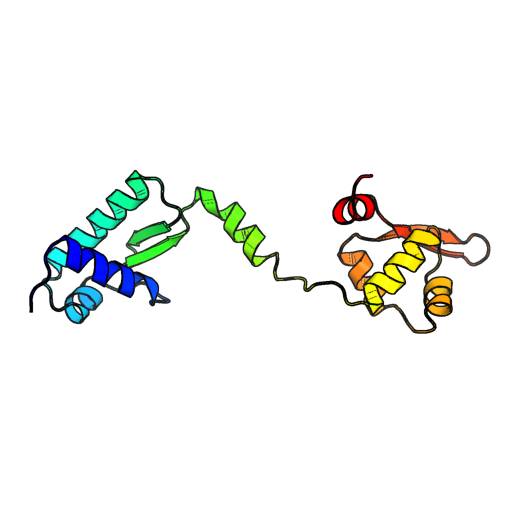 C C . VAL A 1 123 ? 42.110 27.968 -36.183 1.00 41.71 135 VAL A C 1
ATOM 888 O O . VAL A 1 123 ? 43.271 27.771 -35.836 1.00 43.75 135 VAL A O 1
ATOM 892 N N . ARG A 1 124 ? 41.144 28.223 -35.308 1.00 42.11 136 ARG A N 1
ATOM 893 C CA . ARG A 1 124 ? 41.434 28.271 -33.881 1.00 43.97 136 ARG A CA 1
ATOM 894 C C . ARG A 1 124 ? 41.404 26.855 -33.296 1.00 45.76 136 ARG A C 1
ATOM 895 O O . ARG A 1 124 ? 42.016 26.578 -32.259 1.00 44.99 136 ARG A O 1
ATOM 903 N N . GLY A 1 125 ? 40.680 25.969 -33.970 1.00 45.84 137 GLY A N 1
ATOM 904 C CA . GLY A 1 125 ? 40.564 24.600 -33.510 1.00 44.44 137 GLY A CA 1
ATOM 905 C C . GLY A 1 125 ? 39.599 24.449 -32.355 1.00 43.19 137 GLY A C 1
ATOM 906 O O . GLY A 1 125 ? 39.727 23.521 -31.565 1.00 43.39 137 GLY A O 1
ATOM 907 N N . VAL A 1 126 ? 38.623 25.344 -32.254 1.00 42.93 138 VAL A N 1
ATOM 908 C CA . VAL A 1 126 ? 37.651 25.288 -31.165 1.00 41.57 138 VAL A CA 1
ATOM 909 C C . VAL A 1 126 ? 36.411 26.119 -31.494 1.00 42.18 138 VAL A C 1
ATOM 910 O O . VAL A 1 126 ? 36.425 26.918 -32.422 1.00 42.57 138 VAL A O 1
ATOM 914 N N . ASN A 1 127 ? 35.341 25.931 -30.728 1.00 41.07 139 ASN A N 1
ATOM 915 C CA . ASN A 1 127 ? 34.120 26.700 -30.926 1.00 41.12 139 ASN A CA 1
ATOM 916 C C . ASN A 1 127 ? 34.466 28.147 -30.540 1.00 42.80 139 ASN A C 1
ATOM 917 O O . ASN A 1 127 ? 35.203 28.374 -29.579 1.00 43.43 139 ASN A O 1
ATOM 922 N N . VAL A 1 128 ? 33.936 29.125 -31.267 1.00 43.66 140 VAL A N 1
ATOM 923 C CA . VAL A 1 128 ? 34.258 30.518 -30.972 1.00 43.66 140 VAL A CA 1
ATOM 924 C C . VAL A 1 128 ? 33.065 31.446 -30.798 1.00 44.92 140 VAL A C 1
ATOM 925 O O . VAL A 1 128 ? 33.215 32.658 -30.886 1.00 47.53 140 VAL A O 1
ATOM 929 N N . ASP A 1 129 ? 31.889 30.895 -30.527 1.00 45.44 141 ASP A N 1
ATOM 930 C CA . ASP A 1 129 ? 30.693 31.722 -30.382 1.00 45.90 141 ASP A CA 1
ATOM 931 C C . ASP A 1 129 ? 30.761 32.760 -29.265 1.00 47.18 141 ASP A C 1
ATOM 932 O O . ASP A 1 129 ? 30.342 33.909 -29.449 1.00 47.21 141 ASP A O 1
ATOM 937 N N . ALA A 1 130 ? 31.280 32.357 -28.109 1.00 48.18 142 ALA A N 1
ATOM 938 C CA . ALA A 1 130 ? 31.390 33.262 -26.970 1.00 48.95 142 ALA A CA 1
ATOM 939 C C . ALA A 1 130 ? 32.300 34.437 -27.303 1.00 49.00 142 ALA A C 1
ATOM 940 O O . ALA A 1 130 ? 31.950 35.592 -27.046 1.00 50.14 142 ALA A O 1
ATOM 942 N N . VAL A 1 131 ? 33.463 34.141 -27.878 1.00 46.47 143 VAL A N 1
ATOM 943 C CA . VAL A 1 131 ? 34.411 35.180 -28.241 1.00 45.50 143 VAL A CA 1
ATOM 944 C C . VAL A 1 131 ? 33.917 36.004 -29.424 1.00 46.38 143 VAL A C 1
ATOM 945 O O . VAL A 1 131 ? 34.184 37.200 -29.507 1.00 46.42 143 VAL A O 1
ATOM 949 N N . MET A 1 132 ? 33.215 35.367 -30.353 1.00 47.25 144 MET A N 1
ATOM 950 C CA . MET A 1 132 ? 32.688 36.092 -31.507 1.00 48.13 144 MET A CA 1
ATOM 951 C C . MET A 1 132 ? 31.701 37.123 -30.984 1.00 47.65 144 MET A C 1
ATOM 952 O O . MET A 1 132 ? 31.761 38.297 -31.333 1.00 46.58 144 MET A O 1
ATOM 957 N N . ARG A 1 133 ? 30.801 36.656 -30.131 1.00 48.67 145 ARG A N 1
ATOM 958 C CA . ARG A 1 133 ? 29.787 37.496 -29.519 1.00 49.61 145 ARG A CA 1
ATOM 959 C C . ARG A 1 133 ? 30.408 38.732 -28.875 1.00 49.99 145 ARG A C 1
ATOM 960 O O . ARG A 1 133 ? 30.061 39.857 -29.237 1.00 51.62 145 ARG A O 1
ATOM 968 N N . THR A 1 134 ? 31.321 38.536 -27.924 1.00 47.56 146 THR A N 1
ATOM 969 C CA . THR A 1 134 ? 31.919 39.684 -27.257 1.00 48.75 146 THR A CA 1
ATOM 970 C C . THR A 1 134 ? 32.617 40.589 -28.268 1.00 47.69 146 THR A C 1
ATOM 971 O O . THR A 1 134 ? 32.440 41.800 -28.237 1.00 49.51 146 THR A O 1
ATOM 975 N N . LEU A 1 135 ? 33.396 40.010 -29.175 1.00 47.35 147 LEU A N 1
ATOM 976 C CA . LEU A 1 135 ? 34.074 40.811 -30.188 1.00 45.01 147 LEU A CA 1
ATOM 977 C C . LEU A 1 135 ? 33.063 41.644 -30.960 1.00 46.41 147 LEU A C 1
ATOM 978 O O . LEU A 1 135 ? 33.351 42.775 -31.344 1.00 45.54 147 LEU A O 1
ATOM 983 N N . LEU A 1 136 ? 31.883 41.076 -31.196 1.00 47.22 148 LEU A N 1
ATOM 984 C CA . LEU A 1 136 ? 30.830 41.782 -31.916 1.00 48.41 148 LEU A CA 1
ATOM 985 C C . LEU A 1 136 ? 30.244 42.906 -31.065 1.00 49.58 148 LEU A C 1
ATOM 986 O O . LEU A 1 136 ? 30.193 44.058 -31.498 1.00 49.61 148 LEU A O 1
ATOM 991 N N . ALA A 1 137 ? 29.806 42.564 -29.857 1.00 49.88 149 ALA A N 1
ATOM 992 C CA . ALA A 1 137 ? 29.222 43.538 -28.945 1.00 50.11 149 ALA A CA 1
ATOM 993 C C . ALA A 1 137 ? 30.171 44.700 -28.670 1.00 50.88 149 ALA A C 1
ATOM 994 O O . ALA A 1 137 ? 29.732 45.838 -28.510 1.00 51.72 149 ALA A O 1
ATOM 996 N N . ARG A 1 138 ? 31.470 44.419 -28.612 1.00 50.44 150 ARG A N 1
ATOM 997 C CA . ARG A 1 138 ? 32.452 45.469 -28.364 1.00 51.48 150 ARG A CA 1
ATOM 998 C C . ARG A 1 138 ? 32.814 46.212 -29.643 1.00 52.19 150 ARG A C 1
ATOM 999 O O . ARG A 1 138 ? 33.720 47.052 -29.636 1.00 53.28 150 ARG A O 1
ATOM 1007 N N . GLY A 1 139 ? 32.121 45.882 -30.734 1.00 51.55 151 GLY A N 1
ATOM 1008 C CA . GLY A 1 139 ? 32.355 46.534 -32.010 1.00 48.94 151 GLY A CA 1
ATOM 1009 C C . GLY A 1 139 ? 33.733 46.376 -32.617 1.00 50.32 151 GLY A C 1
ATOM 1010 O O . GLY A 1 139 ? 34.143 47.205 -33.435 1.00 50.98 151 GLY A O 1
ATOM 1011 N N . LEU A 1 140 ? 34.465 45.335 -32.231 1.00 50.00 152 LEU A N 1
ATOM 1012 C CA . LEU A 1 140 ? 35.790 45.120 -32.806 1.00 48.85 152 LEU A CA 1
ATOM 1013 C C . LEU A 1 140 ? 35.705 44.461 -34.186 1.00 47.42 152 LEU A C 1
ATOM 1014 O O . LEU A 1 140 ? 36.630 44.560 -34.995 1.00 48.07 152 LEU A O 1
ATOM 1019 N N . ILE A 1 141 ? 34.594 43.782 -34.450 1.00 44.88 153 ILE A N 1
ATOM 1020 C CA . ILE A 1 141 ? 34.385 43.124 -35.737 1.00 44.12 153 ILE A CA 1
ATOM 1021 C C . ILE A 1 141 ? 32.912 43.240 -36.033 1.00 43.98 153 ILE A C 1
ATOM 1022 O O . ILE A 1 141 ? 32.125 43.574 -35.151 1.00 44.80 153 ILE A O 1
ATOM 1027 N N . THR A 1 142 ? 32.535 42.963 -37.271 1.00 46.48 154 THR A N 1
ATOM 1028 C CA . THR A 1 142 ? 31.131 43.032 -37.649 1.00 48.46 154 THR A CA 1
ATOM 1029 C C . THR A 1 142 ? 30.852 42.223 -38.898 1.00 49.08 154 THR A C 1
ATOM 1030 O O . THR A 1 142 ? 31.771 41.851 -39.623 1.00 50.10 154 THR A O 1
ATOM 1034 N N . GLU A 1 143 ? 29.576 41.950 -39.141 1.00 52.08 155 GLU A N 1
ATOM 1035 C CA . GLU A 1 143 ? 29.178 41.194 -40.319 1.00 56.27 155 GLU A CA 1
ATOM 1036 C C . GLU A 1 143 ? 29.336 42.075 -41.556 1.00 57.97 155 GLU A C 1
ATOM 1037 O O . GLU A 1 143 ? 28.840 43.203 -41.590 1.00 58.49 155 GLU A O 1
ATOM 1043 N N . VAL A 1 144 ? 30.036 41.559 -42.564 1.00 59.69 156 VAL A N 1
ATOM 1044 C CA . VAL A 1 144 ? 30.262 42.295 -43.798 1.00 60.64 156 VAL A CA 1
ATOM 1045 C C . VAL A 1 144 ? 29.350 41.824 -44.921 1.00 61.89 156 VAL A C 1
ATOM 1046 O O . VAL A 1 144 ? 28.719 42.634 -45.595 1.00 63.92 156 VAL A O 1
ATOM 1050 N N . GLY A 1 145 ? 29.282 40.515 -45.126 1.00 62.14 157 GLY A N 1
ATOM 1051 C CA . GLY A 1 145 ? 28.432 39.994 -46.176 1.00 62.12 157 GLY A CA 1
ATOM 1052 C C . GLY A 1 145 ? 28.158 38.519 -45.994 1.00 62.36 157 GLY A C 1
ATOM 1053 O O . GLY A 1 145 ? 27.745 38.083 -44.920 1.00 61.95 157 GLY A O 1
ATOM 1054 N N . THR A 1 146 ? 28.377 37.749 -47.052 1.00 60.91 158 THR A N 1
ATOM 1055 C CA . THR A 1 146 ? 28.164 36.311 -47.001 1.00 59.83 158 THR A CA 1
ATOM 1056 C C . THR A 1 146 ? 29.102 35.675 -48.002 1.00 59.75 158 THR A C 1
ATOM 1057 O O . THR A 1 146 ? 29.639 36.357 -48.870 1.00 60.99 158 THR A O 1
ATOM 1061 N N . ASP A 1 147 ? 29.316 34.373 -47.874 1.00 59.39 159 ASP A N 1
ATOM 1062 C CA . ASP A 1 147 ? 30.175 33.674 -48.812 1.00 58.07 159 ASP A CA 1
ATOM 1063 C C . ASP A 1 147 ? 29.241 33.195 -49.908 1.00 57.44 159 ASP A C 1
ATOM 1064 O O . ASP A 1 147 ? 28.290 32.476 -49.635 1.00 57.20 159 ASP A O 1
ATOM 1069 N N . ALA A 1 148 ? 29.501 33.621 -51.139 1.00 57.79 160 ALA A N 1
ATOM 1070 C CA . ALA A 1 148 ? 28.680 33.249 -52.286 1.00 58.45 160 ALA A CA 1
ATOM 1071 C C . ALA A 1 148 ? 28.519 31.741 -52.414 1.00 58.61 160 ALA A C 1
ATOM 1072 O O . ALA A 1 148 ? 27.413 31.231 -52.623 1.00 57.40 160 ALA A O 1
ATOM 1074 N N . ASP A 1 149 ? 29.634 31.035 -52.291 1.00 59.39 161 ASP A N 1
ATOM 1075 C CA . ASP A 1 149 ? 29.649 29.585 -52.401 1.00 61.34 161 ASP A CA 1
ATOM 1076 C C . ASP A 1 149 ? 28.852 28.853 -51.327 1.00 61.21 161 ASP A C 1
ATOM 1077 O O . ASP A 1 149 ? 28.157 27.883 -51.628 1.00 62.80 161 ASP A O 1
ATOM 1082 N N . THR A 1 150 ? 28.942 29.321 -50.084 1.00 60.75 162 THR A N 1
ATOM 1083 C CA . THR A 1 150 ? 28.263 28.668 -48.965 1.00 60.03 162 THR A CA 1
ATOM 1084 C C . THR A 1 150 ? 27.116 29.445 -48.323 1.00 60.02 162 THR A C 1
ATOM 1085 O O . THR A 1 150 ? 26.290 28.866 -47.620 1.00 59.98 162 THR A O 1
ATOM 1089 N N . GLY A 1 151 ? 27.073 30.753 -48.554 1.00 59.73 163 GLY A N 1
ATOM 1090 C CA . GLY A 1 151 ? 26.016 31.570 -47.987 1.00 59.94 163 GLY A CA 1
ATOM 1091 C C . GLY A 1 151 ? 26.177 31.783 -46.494 1.00 60.37 163 GLY A C 1
ATOM 1092 O O . GLY A 1 151 ? 25.198 31.989 -45.778 1.00 59.70 163 GLY A O 1
ATOM 1093 N N . ALA A 1 152 ? 27.420 31.725 -46.024 1.00 60.97 164 ALA A N 1
ATOM 1094 C CA . ALA A 1 152 ? 27.714 31.910 -44.610 1.00 60.74 164 ALA A CA 1
ATOM 1095 C C . ALA A 1 152 ? 28.230 33.325 -44.429 1.00 60.63 164 ALA A C 1
ATOM 1096 O O . ALA A 1 152 ? 29.140 33.751 -45.142 1.00 61.06 164 ALA A O 1
ATOM 1098 N N . VAL A 1 153 ? 27.649 34.052 -43.479 1.00 59.17 165 VAL A N 1
ATOM 1099 C CA . VAL A 1 153 ? 28.064 35.421 -43.234 1.00 57.45 165 VAL A CA 1
ATOM 1100 C C . VAL A 1 153 ? 29.580 35.498 -43.074 1.00 56.95 165 VAL A C 1
ATOM 1101 O O . VAL A 1 153 ? 30.215 34.583 -42.542 1.00 56.77 165 VAL A O 1
ATOM 1105 N N . THR A 1 154 ? 30.146 36.594 -43.563 1.00 55.60 166 THR A N 1
ATOM 1106 C CA . THR A 1 154 ? 31.575 36.841 -43.499 1.00 53.68 166 THR A CA 1
ATOM 1107 C C . THR A 1 154 ? 31.777 37.960 -42.475 1.00 51.60 166 THR A C 1
ATOM 1108 O O . THR A 1 154 ? 30.834 38.698 -42.170 1.00 49.67 166 THR A O 1
ATOM 1112 N N . PHE A 1 155 ? 32.993 38.078 -41.940 1.00 48.51 167 PHE A N 1
ATOM 1113 C CA . PHE A 1 155 ? 33.291 39.089 -40.928 1.00 46.75 167 PHE A CA 1
ATOM 1114 C C . PHE A 1 155 ? 34.520 39.913 -41.238 1.00 47.74 167 PHE A C 1
ATOM 1115 O O . PHE A 1 155 ? 35.371 39.518 -42.034 1.00 46.92 167 PHE A O 1
ATOM 1123 N N . ALA A 1 156 ? 34.611 41.064 -40.582 1.00 47.86 168 ALA A N 1
ATOM 1124 C CA . ALA A 1 156 ? 35.754 41.937 -40.754 1.00 48.67 168 ALA A CA 1
ATOM 1125 C C . ALA A 1 156 ? 35.925 42.790 -39.517 1.00 50.40 168 ALA A C 1
ATOM 1126 O O . ALA A 1 156 ? 34.996 42.962 -38.726 1.00 49.25 168 ALA A O 1
ATOM 1128 N N . THR A 1 157 ? 37.130 43.308 -39.344 1.00 53.82 169 THR A N 1
ATOM 1129 C CA . THR A 1 157 ? 37.425 44.169 -38.225 1.00 56.85 169 THR A CA 1
ATOM 1130 C C . THR A 1 157 ? 36.833 45.521 -38.583 1.00 59.12 169 THR A C 1
ATOM 1131 O O . THR A 1 157 ? 36.871 45.935 -39.740 1.00 59.33 169 THR A O 1
ATOM 1135 N N . THR A 1 158 ? 36.273 46.197 -37.590 1.00 62.07 170 THR A N 1
ATOM 1136 C CA . THR A 1 158 ? 35.660 47.495 -37.801 1.00 64.63 170 THR A CA 1
ATOM 1137 C C . THR A 1 158 ? 36.716 48.580 -37.919 1.00 67.18 170 THR A C 1
ATOM 1138 O O . THR A 1 158 ? 37.901 48.294 -38.061 1.00 68.64 170 THR A O 1
ATOM 1142 N N . GLU A 1 159 ? 36.270 49.831 -37.867 1.00 70.86 171 GLU A N 1
ATOM 1143 C CA . GLU A 1 159 ? 37.161 50.982 -37.939 1.00 73.13 171 GLU A CA 1
ATOM 1144 C C . GLU A 1 159 ? 37.678 51.217 -36.521 1.00 73.98 171 GLU A C 1
ATOM 1145 O O . GLU A 1 159 ? 38.840 51.569 -36.313 1.00 74.10 171 GLU A O 1
ATOM 1151 N N . LEU A 1 160 ? 36.793 51.012 -35.552 1.00 74.94 172 LEU A N 1
ATOM 1152 C CA . LEU A 1 160 ? 37.121 51.177 -34.144 1.00 77.17 172 LEU A CA 1
ATOM 1153 C C . LEU A 1 160 ? 38.287 50.256 -33.795 1.00 79.03 172 LEU A C 1
ATOM 1154 O O . LEU A 1 160 ? 39.115 50.581 -32.941 1.00 79.83 172 LEU A O 1
ATOM 1159 N N . PHE A 1 161 ? 38.340 49.104 -34.458 1.00 80.79 173 PHE A N 1
ATOM 1160 C CA . PHE A 1 161 ? 39.411 48.137 -34.240 1.00 82.70 173 PHE A CA 1
ATOM 1161 C C . PHE A 1 161 ? 40.744 48.790 -34.586 1.00 85.19 173 PHE A C 1
ATOM 1162 O O . PHE A 1 161 ? 41.739 48.633 -33.875 1.00 84.46 173 PHE A O 1
ATOM 1170 N N . LEU A 1 162 ? 40.750 49.516 -35.698 1.00 88.67 174 LEU A N 1
ATOM 1171 C CA . LEU A 1 162 ? 41.943 50.210 -36.157 1.00 92.47 174 LEU A CA 1
ATOM 1172 C C . LEU A 1 162 ? 42.327 51.271 -35.129 1.00 95.12 174 LEU A C 1
ATOM 1173 O O . LEU A 1 162 ? 43.504 51.594 -34.964 1.00 95.68 174 LEU A O 1
ATOM 1178 N N . GLU A 1 163 ? 41.323 51.800 -34.434 1.00 97.88 175 GLU A N 1
ATOM 1179 C CA . GLU A 1 163 ? 41.539 52.819 -33.413 1.00 100.59 175 GLU A CA 1
ATOM 1180 C C . GLU A 1 163 ? 42.128 52.232 -32.133 1.00 101.73 175 GLU A C 1
ATOM 1181 O O . GLU A 1 163 ? 43.298 52.463 -31.829 1.00 102.26 175 GLU A O 1
ATOM 1187 N N . ARG A 1 164 ? 41.318 51.479 -31.387 1.00 102.73 176 ARG A N 1
ATOM 1188 C CA . ARG A 1 164 ? 41.772 50.862 -30.140 1.00 104.19 176 ARG A CA 1
ATOM 1189 C C . ARG A 1 164 ? 43.117 50.175 -30.316 1.00 105.18 176 ARG A C 1
ATOM 1190 O O . ARG A 1 164 ? 43.841 49.937 -29.349 1.00 105.27 176 ARG A O 1
ATOM 1198 N N . LEU A 1 165 ? 43.439 49.853 -31.563 1.00 106.36 177 LEU A N 1
ATOM 1199 C CA . LEU A 1 165 ? 44.695 49.200 -31.888 1.00 107.24 177 LEU A CA 1
ATOM 1200 C C . LEU A 1 165 ? 45.787 50.257 -32.000 1.00 107.80 177 LEU A C 1
ATOM 1201 O O . LEU A 1 165 ? 46.671 50.354 -31.147 1.00 107.78 177 LEU A O 1
ATOM 1206 N N . GLY A 1 166 ? 45.708 51.059 -33.054 1.00 108.44 178 GLY A N 1
ATOM 1207 C CA . GLY A 1 166 ? 46.697 52.096 -33.265 1.00 109.42 178 GLY A CA 1
ATOM 1208 C C . GLY A 1 166 ? 46.653 52.587 -34.697 1.00 110.30 178 GLY A C 1
ATOM 1209 O O . GLY A 1 166 ? 46.636 51.787 -35.637 1.00 110.51 178 GLY A O 1
ATOM 1210 N N . LEU A 1 167 ? 46.626 53.905 -34.859 1.00 110.64 179 LEU A N 1
ATOM 1211 C CA . LEU A 1 167 ? 46.578 54.523 -36.177 1.00 111.21 179 LEU A CA 1
ATOM 1212 C C . LEU A 1 167 ? 45.271 54.225 -36.908 1.00 111.23 179 LEU A C 1
ATOM 1213 O O . LEU A 1 167 ? 44.212 54.105 -36.289 1.00 111.20 179 LEU A O 1
ATOM 1215 N N . THR A 1 168 ? 45.355 54.106 -38.229 1.00 111.14 180 THR A N 1
ATOM 1216 C CA . THR A 1 168 ? 44.185 53.835 -39.051 1.00 110.78 180 THR A CA 1
ATOM 1217 C C . THR A 1 168 ? 44.618 53.262 -40.397 1.00 110.53 180 THR A C 1
ATOM 1218 O O . THR A 1 168 ? 45.839 53.071 -40.589 1.00 110.51 180 THR A O 1
#

B-factor: mean 53.56, std 14.91, range [27.02, 111.23]

Secondary structure (DSSP, 8-state):
----HHHHHHHHHHHHHH-SS-B-HHHHHHHHTS-HHHHHHHHHHHHHHHHHTT-SEEEEEETTEEEEEE-GGGHHHHHHHHHHHHSPPPPHHHHHHHHHHHHH-SEEHHHHHHHHTS--HHHHHHHHHTTSEEEEEE-TTT--EEEEE-HHHHHHHS--

Nearest PDB structures (foldseek):
  2z99-assembly1_A-2  TM=1.006E+00  e=2.930E-30  Mycobacterium tuberculosis
  3w6j-assembly1_C  TM=4.812E-01  e=3.494E-13  Geobacillus stearothermophilus
  4i98-assembly1_B  TM=4.899E-01  e=2.882E-12  Streptococcus pneumoniae P1031
  4i98-assembly1_C  TM=4.745E-01  e=1.425E-11  Streptococcus pneumoniae P1031
  1t6s-assembly1_A  TM=4.612E-01  e=1.337E-11  Chlorobaculum tepidum TLS

Foldseek 3Di:
DDDDLVRLLVLVVVVLPPDPFADALVRSCVVVVHDSVVSVVSLVVVQVVCVVVPHQWHWDADPRHIHIDGDPVCVVVVVVVVVVVVDDDDDPLLVVLLVVCAVVVFAFVVVSCVVSVHRCPVSVVVCVVVQQKDFDAADPVPRGTTMGGHVVVCVVPDDD

Sequence (160 aa):
AELDADELKRVLEALLLVIDTPVTADALAAATEQPVYRVAAKLQLMADELTGRDSGIDLRHTSEGWRMYTRARFAPYVEKLLLDGARTKLTRAALETLAVVAYRQPVTRARVSAVRGVNVDAVMRTLLARGLITEVGTDADTGAVTFATTELFLERLGLT

Solvent-accessible surface area: 10497 Å² total; per-residue (Å²): 145,132,38,92,59,88,64,0,61,127,44,0,84,56,53,5,135,124,42,122,83,16,26,56,17,84,45,5,2,76,77,13,150,22,64,71,160,57,0,38,61,18,0,91,87,8,5,80,68,28,72,66,162,67,8,40,83,17,4,104,116,46,124,121,5,12,79,54,64,68,24,84,147,45,52,72,155,60,110,126,119,117,104,121,49,83,135,108,163,25,90,180,44,4,61,92,0,15,41,18,0,26,196,115,52,99,7,18,82,67,126,0,33,76,67,54,56,79,112,4,65,58,25,0,154,54,0,53,66,37,23,6,2,58,100,92,31,88,53,106,139,103,54,36,65,15,3,12,19,26,129,68,32,62,120,162,126,36,93,119

Organism: Mycobacterium tuberculosis (strain CDC 1551 / Oshkosh) (NCBI:txid83331)

CATH classification: 1.10.10.10 (+1 more: 1.10.10.10)

InterPro domains:
  IPR005234 Chromosome segregation/condensation protein ScpB [PF04079] (31-188)
  IPR005234 Chromosome segregation/condensation protein ScpB [PIRSF019345] (20-222)
  IPR005234 Chromosome segregation/condensation protein ScpB [PTHR34298] (7-2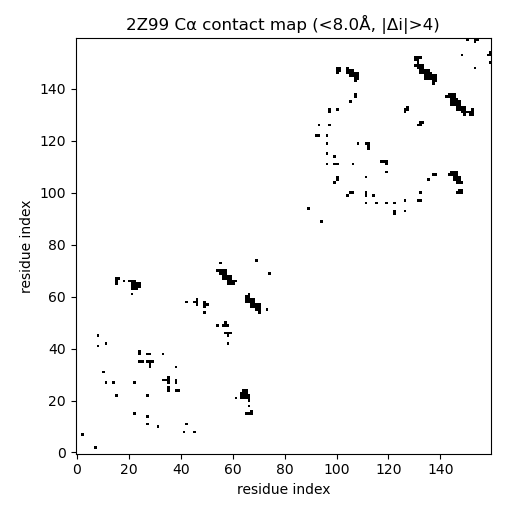25)
  IPR005234 Chromosome segregation/condensation protein ScpB [TIGR00281] (27-189)
  IPR036388 Winged helix-like DNA-binding domain superfamily [G3DSA:1.10.10.10] (14-105)
  IPR036388 Winged helix-like DNA-binding domain superfamily [G3DSA:1.10.10.10] (106-189)
  IPR036390 Winged helix DNA-binding domain superfamily [SSF46785] (23-102)
  IPR036390 Winged helix DNA-binding domain superfamily [SSF46785] (107-179)